Protein AF-A0A7J3MMM4-F1 (afdb_monomer_lite)

pLDDT: mean 94.41, std 4.92, range [58.69, 98.19]

Sequence (85 aa):
MAEAFESGSGSLVERLVNTLEAAEEAGGDLRGRQSAALLVVKTKPSGKPWKDIVCNLRIEDHPNPVEELKRLLRLHNAYQHAKKR

Foldseek 3Di:
DVCQLVPPDDDNQVSVLSVQVVCVVVPHDPVADFKDWDWDFAPDDPVDRVVGTPDTDIDRGDNCHSVVSVVVVVVVVVVVVVVVD

Structure (mmCIF, N/CA/C/O backbone):
data_AF-A0A7J3MMM4-F1
#
_entry.id   AF-A0A7J3MMM4-F1
#
loop_
_atom_site.group_PDB
_atom_site.id
_atom_site.type_symbol
_atom_site.label_atom_id
_atom_site.label_alt_id
_atom_site.label_comp_id
_atom_site.label_asym_id
_atom_site.label_entity_id
_atom_site.label_seq_id
_atom_site.pdbx_PDB_ins_code
_atom_site.Cartn_x
_atom_site.Cartn_y
_atom_site.Cartn_z
_atom_site.occupancy
_atom_site.B_iso_or_equiv
_atom_site.auth_seq_id
_atom_site.auth_comp_id
_atom_site.auth_asym_id
_atom_site.auth_atom_id
_atom_site.pdbx_PDB_model_num
ATOM 1 N N . MET A 1 1 ? -1.950 -2.992 -14.134 1.00 89.75 1 MET A N 1
ATOM 2 C CA . MET A 1 1 ? -2.545 -2.299 -12.963 1.00 89.75 1 MET A CA 1
ATOM 3 C C . MET A 1 1 ? -4.038 -2.593 -12.808 1.00 89.75 1 MET A C 1
ATOM 5 O O . MET A 1 1 ? -4.381 -3.261 -11.846 1.00 89.75 1 MET A O 1
ATOM 9 N N . ALA A 1 2 ? -4.918 -2.150 -13.720 1.00 94.19 2 ALA A N 1
ATOM 10 C CA . ALA A 1 2 ? -6.373 -2.353 -13.592 1.00 94.19 2 ALA A CA 1
ATOM 11 C C . ALA A 1 2 ? -6.766 -3.834 -13.415 1.00 94.19 2 ALA A C 1
ATOM 13 O O . ALA A 1 2 ? -7.410 -4.185 -12.434 1.00 94.19 2 ALA A O 1
ATOM 14 N N . GLU A 1 3 ? -6.260 -4.710 -14.284 1.00 95.62 3 GLU A N 1
ATOM 15 C CA . GLU A 1 3 ? -6.511 -6.155 -14.210 1.00 95.62 3 GLU A CA 1
ATOM 16 C C . GLU A 1 3 ? -6.088 -6.772 -12.866 1.00 95.62 3 GLU A C 1
ATOM 18 O O . GLU A 1 3 ? -6.841 -7.537 -12.268 1.00 95.62 3 GLU A O 1
ATOM 23 N N . ALA A 1 4 ? -4.914 -6.401 -12.341 1.00 95.56 4 ALA A N 1
ATOM 24 C CA . ALA A 1 4 ? -4.430 -6.881 -11.044 1.00 95.56 4 ALA A CA 1
ATOM 25 C C . ALA A 1 4 ? -5.324 -6.418 -9.877 1.00 95.56 4 ALA A C 1
ATOM 27 O O . ALA A 1 4 ? -5.499 -7.140 -8.896 1.00 95.56 4 ALA A O 1
ATOM 28 N N . PHE A 1 5 ? -5.924 -5.230 -9.986 1.00 95.56 5 PHE A N 1
ATOM 29 C CA . PHE A 1 5 ? -6.858 -4.726 -8.982 1.00 95.56 5 PHE A CA 1
ATOM 30 C C . PHE A 1 5 ? -8.216 -5.432 -9.027 1.00 95.56 5 PHE A C 1
ATOM 32 O O . PHE A 1 5 ? -8.807 -5.688 -7.971 1.00 95.56 5 PHE A O 1
ATOM 39 N N . GLU A 1 6 ? -8.711 -5.705 -10.236 1.00 96.75 6 GLU A N 1
ATOM 40 C CA . GLU A 1 6 ? -10.009 -6.336 -10.498 1.00 96.75 6 GLU A CA 1
ATOM 41 C C . GLU A 1 6 ? -9.999 -7.835 -10.190 1.00 96.75 6 GLU A C 1
ATOM 43 O O . GLU A 1 6 ? -10.950 -8.341 -9.598 1.00 96.75 6 GLU A O 1
ATOM 48 N N . SER A 1 7 ? -8.914 -8.532 -10.533 1.00 95.75 7 SER A N 1
ATOM 49 C CA . SER A 1 7 ? -8.746 -9.970 -10.270 1.00 95.75 7 SER A CA 1
ATOM 50 C C . SER A 1 7 ? -8.149 -10.280 -8.890 1.00 95.75 7 SER A C 1
ATOM 52 O O . SER A 1 7 ? -8.167 -11.429 -8.448 1.00 95.75 7 SER A O 1
ATOM 54 N N . GLY A 1 8 ? -7.629 -9.269 -8.185 1.00 92.81 8 GLY A N 1
ATOM 55 C CA . GLY A 1 8 ? -6.990 -9.434 -6.884 1.00 92.81 8 GLY A CA 1
ATOM 56 C C . GLY A 1 8 ? -7.955 -9.865 -5.774 1.00 92.81 8 GLY A C 1
ATOM 57 O O . GLY A 1 8 ? -9.059 -9.340 -5.627 1.00 92.81 8 GLY A O 1
ATOM 58 N N . SER A 1 9 ? -7.499 -10.777 -4.918 1.00 91.81 9 SER A N 1
ATOM 59 C CA . SER A 1 9 ? -8.225 -11.257 -3.735 1.00 91.81 9 SER A CA 1
ATOM 60 C C . SER A 1 9 ? -7.715 -10.632 -2.431 1.00 91.81 9 SER A C 1
ATOM 62 O O . SER A 1 9 ? -6.616 -10.083 -2.380 1.00 91.81 9 SER A O 1
ATOM 64 N N . GLY A 1 10 ? -8.485 -10.783 -1.350 1.00 92.75 10 GLY A N 1
ATOM 65 C CA . GLY A 1 10 ? -8.120 -10.308 -0.013 1.00 92.75 10 GLY A CA 1
ATOM 66 C C . GLY A 1 10 ? -8.759 -8.969 0.345 1.00 92.75 10 GLY A C 1
ATOM 67 O O . GLY A 1 10 ? -9.706 -8.506 -0.299 1.00 92.75 10 GLY A O 1
ATOM 68 N N . SER A 1 11 ? -8.265 -8.351 1.414 1.00 94.25 11 SER A N 1
ATOM 69 C CA . SER A 1 11 ? -8.717 -7.024 1.828 1.00 94.25 11 SER A CA 1
ATOM 70 C C . SER A 1 11 ? -8.386 -5.968 0.767 1.00 94.25 11 SER A C 1
ATOM 72 O O . SER A 1 11 ? -7.450 -6.118 -0.018 1.00 94.25 11 SER A O 1
ATOM 74 N N . LEU A 1 12 ? -9.122 -4.850 0.765 1.00 95.00 12 LEU A N 1
ATOM 75 C CA . LEU A 1 12 ? -8.842 -3.730 -0.145 1.00 95.00 12 LEU A CA 1
ATOM 76 C C . LEU A 1 12 ? -7.382 -3.255 -0.038 1.00 95.00 12 LEU A C 1
ATOM 78 O O . LEU A 1 12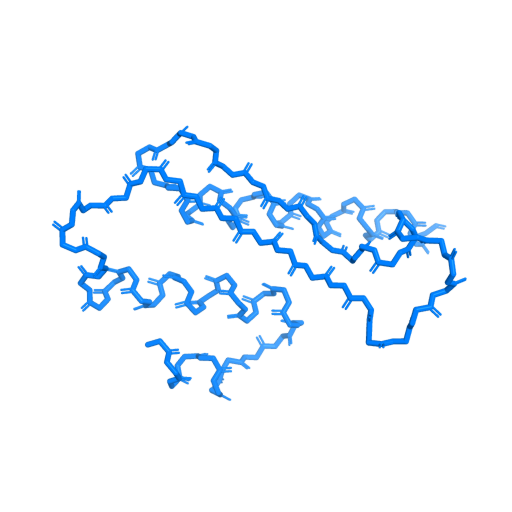 ? -6.763 -2.928 -1.044 1.00 95.00 12 LEU A O 1
ATOM 82 N N . VAL A 1 13 ? -6.831 -3.246 1.178 1.00 95.81 13 VAL A N 1
ATOM 83 C CA . VAL A 1 13 ? -5.459 -2.807 1.455 1.00 95.81 13 VAL A CA 1
ATOM 84 C C . VAL A 1 13 ? -4.440 -3.737 0.782 1.00 95.81 13 VAL A C 1
ATOM 86 O O . VAL A 1 13 ? -3.513 -3.259 0.138 1.00 95.81 13 VAL A O 1
ATOM 89 N N . GLU A 1 14 ? -4.639 -5.056 0.870 1.00 95.12 14 GLU A N 1
ATOM 90 C CA . GLU A 1 14 ? -3.777 -6.058 0.220 1.00 95.12 14 GLU A CA 1
ATOM 91 C C . GLU A 1 14 ? -3.877 -5.986 -1.303 1.00 95.12 14 GLU A C 1
ATOM 93 O O . GLU A 1 14 ? -2.856 -5.958 -1.986 1.00 95.12 14 GLU A O 1
ATOM 98 N N . ARG A 1 15 ? -5.099 -5.878 -1.836 1.00 96.81 15 ARG A N 1
ATOM 99 C CA . ARG A 1 15 ? -5.326 -5.729 -3.277 1.00 96.81 15 ARG A CA 1
ATOM 100 C C . ARG A 1 15 ? -4.614 -4.510 -3.852 1.00 96.81 15 ARG A C 1
ATOM 102 O O . ARG A 1 15 ? -4.006 -4.616 -4.912 1.00 96.81 15 ARG A O 1
ATOM 109 N N . LEU A 1 16 ? -4.674 -3.368 -3.165 1.00 97.19 16 LEU A N 1
ATOM 110 C CA . LEU A 1 16 ? -4.008 -2.140 -3.607 1.00 97.19 16 LEU A CA 1
ATOM 111 C C . LEU A 1 16 ? -2.483 -2.289 -3.622 1.00 97.19 16 LEU A C 1
ATOM 113 O O . LEU A 1 16 ? -1.856 -1.875 -4.590 1.00 97.19 16 LEU A O 1
ATOM 117 N N . VAL A 1 17 ? -1.884 -2.918 -2.606 1.00 96.56 17 VAL A N 1
ATOM 118 C CA . VAL A 1 17 ? -0.429 -3.156 -2.593 1.00 96.56 17 VAL A CA 1
ATOM 119 C C . VAL A 1 17 ? -0.009 -4.127 -3.695 1.00 96.56 17 VAL A C 1
ATOM 121 O O . VAL A 1 17 ? 0.911 -3.814 -4.444 1.00 96.56 17 VAL A O 1
ATOM 124 N N . ASN A 1 18 ? -0.719 -5.244 -3.871 1.00 95.75 18 ASN A N 1
ATOM 125 C CA . ASN A 1 18 ? -0.425 -6.198 -4.949 1.00 95.75 18 ASN A CA 1
ATOM 126 C C . ASN A 1 18 ? -0.595 -5.557 -6.340 1.00 95.75 18 ASN A C 1
ATOM 128 O O . ASN A 1 18 ? 0.131 -5.872 -7.278 1.00 95.75 18 ASN A O 1
ATOM 132 N N . THR A 1 19 ? -1.542 -4.623 -6.476 1.00 97.12 19 THR A N 1
ATOM 133 C CA . THR A 1 19 ? -1.738 -3.845 -7.708 1.00 97.12 19 THR A CA 1
ATOM 134 C C . THR A 1 19 ? -0.535 -2.956 -8.016 1.00 97.12 19 THR A C 1
ATOM 136 O O . THR A 1 19 ? -0.160 -2.836 -9.182 1.00 97.12 19 THR A O 1
ATOM 139 N N . LEU A 1 20 ? 0.054 -2.325 -6.993 1.00 96.12 20 LEU A N 1
ATOM 140 C CA . LEU A 1 20 ? 1.259 -1.508 -7.143 1.00 96.12 20 LEU A CA 1
ATOM 141 C C . LEU A 1 20 ? 2.461 -2.364 -7.551 1.00 96.12 20 LEU A C 1
ATOM 143 O O . LEU A 1 20 ? 3.176 -1.974 -8.466 1.00 96.12 20 LEU A O 1
ATOM 147 N N . GLU A 1 21 ? 2.638 -3.540 -6.943 1.00 95.19 21 GLU A N 1
ATOM 148 C CA . GLU A 1 21 ? 3.700 -4.483 -7.329 1.00 95.19 21 GLU A CA 1
ATOM 149 C C . GLU A 1 21 ? 3.560 -4.910 -8.792 1.00 95.19 21 GLU A C 1
ATOM 151 O O . GLU A 1 21 ? 4.493 -4.746 -9.572 1.00 95.19 21 GLU A O 1
ATOM 156 N N . ALA A 1 22 ? 2.368 -5.354 -9.202 1.00 96.06 22 ALA A N 1
ATOM 157 C CA . ALA A 1 22 ? 2.119 -5.764 -10.583 1.00 96.06 22 ALA A CA 1
ATOM 158 C C . ALA A 1 22 ? 2.297 -4.609 -11.587 1.00 96.06 22 ALA A C 1
ATOM 160 O O . ALA A 1 22 ? 2.669 -4.826 -12.738 1.00 96.06 22 ALA A O 1
ATOM 161 N N . ALA A 1 23 ? 2.003 -3.367 -11.187 1.00 94.88 23 ALA A N 1
ATOM 162 C CA . ALA A 1 23 ? 2.249 -2.196 -12.025 1.00 94.88 23 ALA A CA 1
ATOM 163 C C . ALA A 1 23 ? 3.749 -1.896 -12.168 1.00 94.88 23 ALA A C 1
ATOM 165 O O . ALA A 1 23 ? 4.190 -1.519 -13.253 1.00 94.88 23 ALA A O 1
ATOM 166 N N . GLU A 1 24 ? 4.524 -2.082 -11.100 1.00 94.31 24 GLU A N 1
ATOM 167 C CA . GLU A 1 24 ? 5.976 -1.928 -11.119 1.00 94.31 24 GLU A CA 1
ATOM 168 C C . GLU A 1 24 ? 6.645 -3.003 -11.991 1.00 94.31 24 GLU A C 1
ATOM 170 O O . GLU A 1 24 ? 7.478 -2.678 -12.835 1.00 94.31 24 GLU A O 1
ATOM 175 N N . GLU A 1 25 ? 6.213 -4.261 -11.872 1.00 93.38 25 GLU A N 1
ATOM 176 C CA . GLU A 1 25 ? 6.680 -5.383 -12.703 1.00 93.38 25 GLU A CA 1
ATOM 177 C C . GLU A 1 25 ? 6.350 -5.201 -14.191 1.00 93.38 25 GLU A C 1
ATOM 179 O O . GLU A 1 25 ? 7.131 -5.590 -15.057 1.00 93.38 25 GLU A O 1
ATOM 184 N N . ALA A 1 26 ? 5.220 -4.561 -14.502 1.00 95.44 26 ALA A N 1
ATOM 185 C CA . ALA A 1 26 ? 4.811 -4.250 -15.872 1.00 95.44 26 ALA A CA 1
ATOM 186 C C . ALA A 1 26 ? 5.604 -3.091 -16.517 1.00 95.44 26 ALA A C 1
ATOM 188 O O . ALA A 1 26 ? 5.290 -2.690 -17.638 1.00 95.44 26 ALA A O 1
ATOM 189 N N . GLY A 1 27 ? 6.609 -2.543 -15.826 1.00 93.25 27 GLY A N 1
ATOM 190 C CA . GLY A 1 27 ? 7.494 -1.488 -16.328 1.00 93.25 27 GLY A CA 1
ATOM 191 C C . GLY A 1 27 ? 7.509 -0.221 -15.473 1.00 93.25 27 GLY A C 1
ATOM 192 O O . GLY A 1 27 ? 8.410 0.597 -15.637 1.00 93.25 27 GLY A O 1
ATOM 193 N N . GLY A 1 28 ? 6.562 -0.075 -14.540 1.00 92.75 28 GLY A N 1
ATOM 194 C CA . GLY A 1 28 ? 6.546 1.012 -13.564 1.00 92.75 28 GLY A CA 1
ATOM 195 C C . GLY A 1 28 ? 6.504 2.418 -14.170 1.00 92.75 28 GLY A C 1
ATOM 196 O O . GLY A 1 28 ? 6.054 2.637 -15.295 1.00 92.75 28 GLY A O 1
ATOM 197 N N . ASP A 1 29 ? 6.946 3.400 -13.383 1.00 91.00 29 ASP A N 1
ATOM 198 C CA . ASP A 1 29 ? 7.138 4.771 -13.855 1.00 91.00 29 ASP A CA 1
ATOM 199 C C . ASP A 1 29 ? 8.504 4.891 -14.542 1.00 91.00 29 ASP A C 1
ATOM 201 O O . ASP A 1 29 ? 9.521 4.444 -14.010 1.00 91.00 29 ASP A O 1
ATOM 205 N N . LEU A 1 30 ? 8.540 5.547 -15.705 1.00 90.50 30 LEU A N 1
ATOM 206 C CA . LEU A 1 30 ? 9.759 5.751 -16.494 1.00 90.50 30 LEU A CA 1
ATOM 207 C C . LEU A 1 30 ? 10.876 6.459 -15.708 1.00 90.50 30 LEU A C 1
ATOM 209 O O . LEU A 1 30 ? 12.055 6.263 -15.989 1.00 90.50 30 LEU A O 1
ATOM 213 N N . ARG A 1 31 ? 10.518 7.291 -14.725 1.00 91.62 31 ARG A N 1
ATOM 214 C CA . ARG A 1 31 ? 11.470 8.018 -13.871 1.00 91.62 31 ARG A CA 1
ATOM 215 C C . ARG A 1 31 ? 12.121 7.122 -12.812 1.00 91.62 31 ARG A C 1
ATOM 217 O O . ARG A 1 31 ? 13.033 7.574 -12.125 1.00 91.62 31 ARG A O 1
ATOM 224 N N . GLY A 1 32 ? 11.650 5.885 -12.663 1.00 90.12 32 GLY A N 1
ATOM 225 C CA . GLY A 1 32 ? 11.992 4.989 -11.569 1.00 90.12 32 GLY A CA 1
ATOM 226 C C . GLY A 1 32 ? 11.052 5.146 -10.373 1.00 90.12 32 GLY A C 1
ATOM 227 O O . GLY A 1 32 ? 9.958 5.702 -10.468 1.00 90.12 32 GLY A O 1
ATOM 228 N N . ARG A 1 33 ? 11.487 4.631 -9.223 1.00 92.75 33 ARG A N 1
ATOM 229 C CA . ARG A 1 33 ? 10.717 4.600 -7.975 1.00 92.75 33 ARG A CA 1
ATOM 230 C C . ARG A 1 33 ? 11.546 5.176 -6.836 1.00 92.75 33 ARG A C 1
ATOM 232 O O . ARG A 1 33 ? 12.742 4.918 -6.750 1.00 92.75 33 ARG A O 1
ATOM 239 N N . GLN A 1 34 ? 10.895 5.934 -5.965 1.00 95.19 34 GLN A N 1
ATOM 240 C CA . GLN A 1 34 ? 11.540 6.523 -4.789 1.00 95.19 34 GLN A CA 1
ATOM 241 C C . GLN A 1 34 ? 10.620 6.503 -3.565 1.00 95.19 34 GLN A C 1
ATOM 243 O O . GLN A 1 34 ? 11.077 6.316 -2.444 1.00 95.19 34 GLN A O 1
ATOM 248 N N . SER A 1 35 ? 9.310 6.620 -3.779 1.00 96.56 35 SER A N 1
ATOM 249 C CA . SER A 1 35 ? 8.311 6.647 -2.716 1.00 96.56 35 SER A CA 1
ATOM 250 C C . SER A 1 35 ? 7.096 5.788 -3.058 1.00 96.56 35 SER A C 1
ATOM 252 O O . SER A 1 35 ? 6.854 5.439 -4.215 1.00 96.56 35 SER A O 1
ATOM 254 N N . ALA A 1 36 ? 6.334 5.423 -2.029 1.00 97.06 36 ALA A N 1
ATOM 255 C CA . ALA A 1 36 ? 5.055 4.735 -2.161 1.00 97.06 36 ALA A CA 1
ATOM 256 C C . ALA A 1 36 ? 4.168 5.068 -0.959 1.00 97.06 36 ALA A C 1
ATOM 258 O O . ALA A 1 36 ? 4.645 5.193 0.169 1.00 97.06 36 ALA A O 1
ATOM 259 N N . ALA A 1 37 ? 2.863 5.199 -1.178 1.00 97.44 37 ALA A N 1
ATOM 260 C CA . ALA A 1 37 ? 1.922 5.510 -0.113 1.00 97.44 37 ALA A CA 1
ATOM 261 C C . ALA A 1 37 ? 0.598 4.772 -0.299 1.00 97.44 37 ALA A C 1
ATOM 263 O O . ALA A 1 37 ? 0.156 4.519 -1.418 1.00 97.44 37 ALA A O 1
ATOM 264 N N . LEU A 1 38 ? -0.050 4.470 0.822 1.00 97.50 38 LEU A N 1
ATOM 265 C CA . LEU A 1 38 ? -1.355 3.837 0.875 1.00 97.50 38 LEU A CA 1
ATOM 266 C C . LEU A 1 38 ? -2.210 4.513 1.938 1.00 97.50 38 LEU A C 1
ATOM 268 O O . LEU A 1 38 ? -1.878 4.474 3.121 1.00 97.50 38 LEU A O 1
ATOM 272 N N . LEU A 1 39 ? -3.333 5.087 1.510 1.00 96.81 39 LEU A N 1
ATOM 273 C CA . LEU A 1 39 ? -4.354 5.649 2.383 1.00 96.81 39 LEU A CA 1
ATOM 274 C C . LEU A 1 39 ? -5.689 4.969 2.090 1.00 96.81 39 LEU A C 1
ATOM 276 O O . LEU A 1 39 ? -6.218 5.062 0.986 1.00 96.81 39 LEU A O 1
ATOM 280 N N . VAL A 1 40 ? -6.244 4.309 3.100 1.00 95.94 40 VAL A N 1
ATOM 281 C CA . VAL A 1 40 ? -7.572 3.700 3.045 1.00 95.94 40 VAL A CA 1
ATOM 282 C C . VAL A 1 40 ? -8.405 4.267 4.179 1.00 95.94 40 VAL A C 1
ATOM 284 O O . VAL A 1 40 ? -8.003 4.226 5.344 1.00 95.94 40 VAL A O 1
ATOM 287 N N . VAL A 1 41 ? -9.580 4.783 3.832 1.00 96.12 41 VAL A N 1
ATOM 288 C CA . VAL A 1 41 ? -10.530 5.396 4.763 1.00 96.12 41 VAL A CA 1
ATOM 289 C C . VAL A 1 41 ? -11.884 4.698 4.688 1.00 96.12 41 VAL A C 1
ATOM 291 O O . VAL A 1 41 ? -12.222 4.059 3.690 1.00 96.12 41 VAL A O 1
ATOM 294 N N . LYS A 1 42 ? -12.676 4.804 5.754 1.00 95.00 42 LYS A N 1
ATOM 295 C CA . LYS A 1 42 ? -14.057 4.309 5.767 1.00 95.00 42 LYS A CA 1
ATOM 296 C C . LYS A 1 42 ? -14.921 5.094 4.778 1.00 95.00 42 LYS A C 1
ATOM 298 O O . LYS A 1 42 ? -14.818 6.310 4.684 1.00 95.00 42 LYS A O 1
ATOM 303 N N . THR A 1 43 ? -15.840 4.398 4.111 1.00 94.88 43 THR A N 1
ATOM 304 C CA . THR A 1 43 ? -16.822 5.028 3.208 1.00 94.88 43 THR A CA 1
ATOM 305 C C . THR A 1 43 ? -17.842 5.901 3.950 1.00 94.88 43 THR A C 1
ATOM 307 O O . THR A 1 43 ? -18.249 6.940 3.442 1.00 94.88 43 THR A O 1
ATOM 310 N N . LYS A 1 44 ? -18.230 5.513 5.175 1.00 95.56 44 LYS A N 1
ATOM 311 C CA . LYS A 1 44 ? -19.111 6.307 6.042 1.00 95.56 44 LYS A CA 1
ATOM 312 C C . LYS A 1 44 ? -18.262 7.068 7.067 1.00 95.56 44 LYS A C 1
ATOM 314 O O . LYS A 1 44 ? -17.592 6.403 7.863 1.00 95.56 44 LYS A O 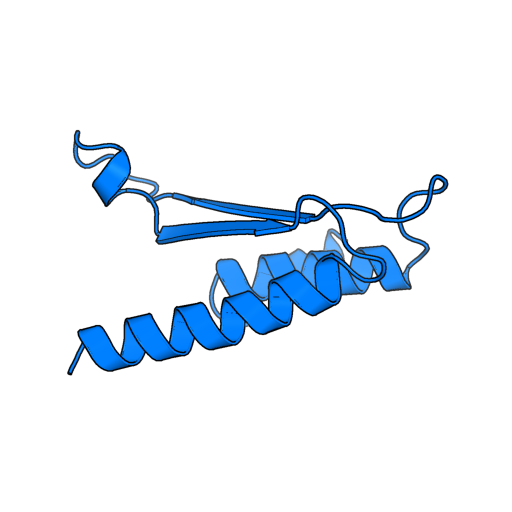1
ATOM 319 N N . PRO A 1 45 ? -18.289 8.411 7.077 1.00 93.19 45 PRO A N 1
ATOM 320 C CA . PRO A 1 45 ? -17.529 9.199 8.039 1.00 93.19 45 PRO A CA 1
ATOM 321 C C . PRO A 1 45 ? -18.117 9.050 9.445 1.00 93.19 45 PRO A C 1
ATOM 323 O O . PRO A 1 45 ? -19.334 9.041 9.625 1.00 93.19 45 PRO A O 1
ATOM 326 N N . SER A 1 46 ? -17.257 8.977 10.460 1.00 94.75 46 SER A N 1
ATOM 327 C CA . SER A 1 46 ? -17.669 8.970 11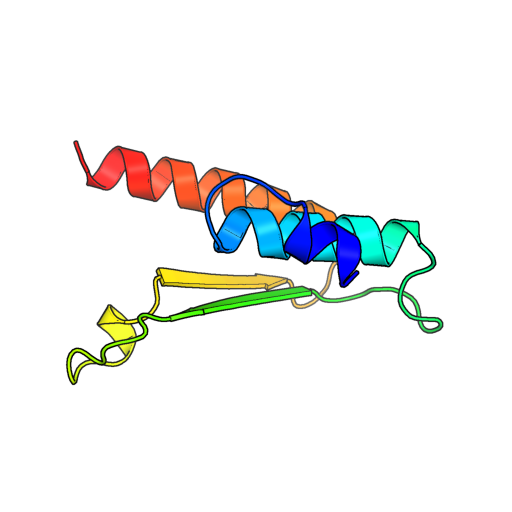.873 1.00 94.75 46 SER A CA 1
ATOM 328 C C . SER A 1 46 ? -17.775 10.372 12.483 1.00 94.75 46 SER A C 1
ATOM 330 O O . SER A 1 46 ? -18.070 10.510 13.670 1.00 94.75 46 SER A O 1
ATOM 332 N N . GLY A 1 47 ? -17.469 11.416 11.702 1.00 94.25 47 GLY A N 1
ATOM 333 C CA . GLY A 1 47 ? -17.314 12.793 12.185 1.00 94.25 47 GLY A CA 1
ATOM 334 C C . GLY A 1 47 ? -15.994 13.042 12.927 1.00 94.25 47 GLY A C 1
ATOM 335 O O . GLY A 1 47 ? -15.750 14.149 13.396 1.00 94.25 47 GLY A O 1
ATOM 336 N N . LYS A 1 48 ? -15.124 12.027 13.036 1.00 95.19 48 LYS A N 1
ATOM 337 C CA . LYS A 1 48 ? -13.789 12.113 13.645 1.00 95.19 48 LYS A CA 1
ATOM 338 C C . LYS A 1 48 ? -12.764 11.544 12.657 1.00 95.19 48 LYS A C 1
ATOM 340 O O . LYS A 1 48 ? -12.513 10.341 12.702 1.00 95.19 48 LYS A O 1
ATOM 345 N N . PRO A 1 49 ? -12.142 12.373 11.796 1.00 88.62 49 PRO A N 1
ATOM 346 C CA . PRO A 1 49 ? -11.317 11.901 10.676 1.00 88.62 49 PRO A CA 1
ATOM 347 C C . PRO A 1 49 ? -10.218 10.902 11.065 1.00 88.62 49 PRO A C 1
ATOM 349 O O . PRO A 1 49 ? -9.999 9.909 10.378 1.00 88.62 49 PRO A O 1
ATOM 352 N N . TRP A 1 50 ? -9.579 11.089 12.223 1.00 89.25 50 TRP A N 1
ATOM 353 C CA . TRP A 1 50 ? -8.537 10.183 12.722 1.00 89.25 50 TRP A CA 1
ATOM 354 C C . TRP A 1 50 ? -9.048 8.778 13.087 1.00 89.25 50 TRP A C 1
ATOM 356 O O . TRP A 1 50 ? -8.257 7.843 13.156 1.00 89.25 50 TRP A O 1
ATOM 366 N N . LYS A 1 51 ? -10.357 8.604 13.317 1.00 91.19 51 LYS A N 1
ATOM 367 C CA . LYS A 1 51 ? -10.995 7.295 13.553 1.00 91.19 51 LYS A CA 1
ATOM 368 C C . L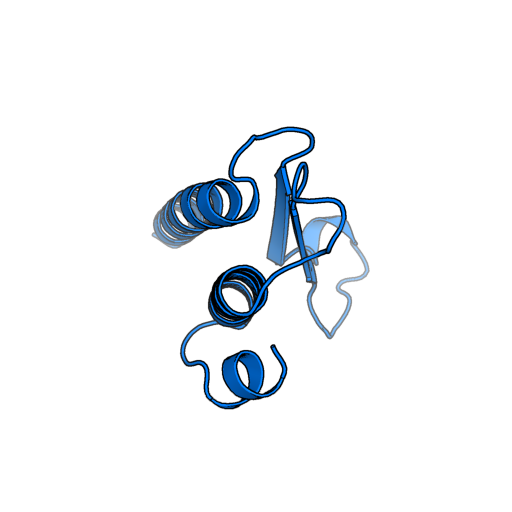YS A 1 51 ? -11.456 6.604 12.267 1.00 91.19 51 LYS A C 1
ATOM 370 O O . LYS A 1 51 ? -11.877 5.441 12.318 1.00 91.19 51 LYS A O 1
ATOM 375 N N . ASP A 1 52 ? -11.412 7.308 11.139 1.00 95.25 52 ASP A N 1
ATOM 376 C CA . ASP A 1 52 ? -11.883 6.808 9.847 1.00 95.25 52 ASP A CA 1
ATOM 377 C C . ASP A 1 52 ? -10.751 6.265 8.975 1.00 95.25 52 ASP A C 1
ATOM 379 O O . ASP A 1 52 ? -11.019 5.552 8.010 1.00 95.25 52 ASP A O 1
ATOM 383 N N . ILE A 1 53 ? -9.498 6.527 9.354 1.00 95.31 53 ILE A N 1
ATOM 384 C CA . ILE A 1 53 ? -8.309 5.955 8.721 1.00 95.31 53 ILE A CA 1
ATOM 385 C C . ILE A 1 53 ? -8.224 4.466 9.071 1.00 95.31 53 ILE A C 1
ATOM 387 O O . ILE A 1 53 ? -8.028 4.088 10.226 1.00 95.31 53 ILE A O 1
ATOM 391 N N . VAL A 1 54 ? -8.366 3.619 8.054 1.00 94.62 54 VAL A N 1
ATOM 392 C CA . VAL A 1 54 ? -8.190 2.164 8.148 1.00 94.62 54 VAL A CA 1
ATOM 393 C C . VAL A 1 54 ? -6.712 1.813 8.010 1.00 94.62 54 VAL A C 1
ATOM 395 O O . VAL A 1 54 ? -6.187 1.040 8.805 1.00 94.62 54 VAL A O 1
ATOM 398 N N . CYS A 1 55 ? -6.040 2.411 7.026 1.00 96.25 55 CYS A N 1
ATOM 399 C CA . CYS A 1 55 ? -4.617 2.231 6.766 1.00 96.25 55 CYS A CA 1
ATOM 400 C C . CYS A 1 55 ? -4.028 3.556 6.273 1.00 96.25 55 CYS A C 1
ATOM 402 O O . CYS A 1 55 ? -4.633 4.218 5.433 1.00 96.25 55 CYS A O 1
ATOM 404 N N . ASN A 1 56 ? -2.875 3.949 6.809 1.00 97.00 56 ASN A N 1
ATOM 405 C CA . ASN A 1 56 ? -2.084 5.076 6.325 1.00 97.00 56 ASN A CA 1
ATOM 406 C C . ASN A 1 56 ? -0.609 4.700 6.470 1.00 97.00 56 ASN A C 1
ATOM 408 O O . ASN A 1 56 ? -0.068 4.736 7.575 1.00 97.00 56 ASN A O 1
ATOM 412 N N . LEU A 1 57 ? -0.003 4.265 5.371 1.00 98.00 57 LEU A N 1
ATOM 413 C CA . LEU A 1 57 ? 1.397 3.861 5.299 1.00 98.00 57 LEU A CA 1
ATOM 414 C C . LEU A 1 57 ? 2.081 4.685 4.219 1.00 98.00 57 LEU A C 1
ATOM 416 O O . LEU A 1 57 ? 1.522 4.886 3.141 1.00 98.00 57 LEU A O 1
ATOM 420 N N . ARG A 1 58 ? 3.279 5.179 4.520 1.00 98.19 58 ARG A N 1
ATOM 421 C CA . ARG A 1 58 ? 4.036 6.066 3.639 1.00 98.19 58 ARG A CA 1
ATOM 422 C C . ARG A 1 58 ? 5.508 5.695 3.701 1.00 98.19 58 ARG A C 1
ATOM 424 O O . ARG A 1 58 ? 6.062 5.576 4.790 1.00 98.19 58 ARG A O 1
ATOM 431 N N . ILE A 1 59 ? 6.102 5.525 2.530 1.00 98.19 59 ILE A N 1
ATOM 432 C CA . ILE A 1 59 ? 7.533 5.387 2.303 1.00 98.19 59 ILE A CA 1
ATOM 433 C C . ILE A 1 59 ? 7.949 6.631 1.537 1.00 98.19 59 ILE A C 1
ATOM 435 O O . ILE A 1 59 ? 7.547 6.801 0.389 1.00 98.19 59 ILE A O 1
ATOM 439 N N . GLU A 1 60 ? 8.681 7.521 2.197 1.00 97.44 60 GLU A N 1
ATOM 440 C CA . GLU A 1 60 ? 9.058 8.810 1.609 1.00 97.44 60 GLU A CA 1
ATOM 441 C C . GLU A 1 60 ? 10.310 8.694 0.727 1.00 97.44 60 GLU A C 1
ATOM 443 O O . GLU A 1 60 ? 10.403 9.390 -0.279 1.00 97.44 60 GLU A O 1
ATOM 448 N N . ASP A 1 61 ? 11.240 7.796 1.072 1.00 97.12 61 ASP A N 1
ATOM 449 C CA . ASP A 1 61 ? 12.464 7.548 0.303 1.00 97.12 61 ASP A CA 1
ATOM 450 C C . ASP A 1 61 ? 12.964 6.112 0.532 1.00 97.12 61 ASP A C 1
ATOM 452 O O . ASP A 1 61 ? 13.300 5.732 1.657 1.00 97.12 61 ASP A O 1
ATOM 456 N N . HIS A 1 62 ? 12.952 5.281 -0.511 1.00 97.56 62 HIS A N 1
ATOM 457 C CA . HIS A 1 62 ? 13.472 3.911 -0.484 1.00 97.56 62 HIS A CA 1
ATOM 458 C C . HIS A 1 62 ? 13.766 3.416 -1.912 1.00 97.56 62 HIS A C 1
ATOM 460 O O . HIS A 1 62 ? 12.970 3.687 -2.812 1.00 97.56 62 HIS A O 1
ATOM 466 N N . PRO A 1 63 ? 14.835 2.624 -2.145 1.00 95.69 63 PRO A N 1
ATOM 467 C CA . PRO A 1 63 ? 15.130 2.068 -3.472 1.00 95.69 63 PRO A CA 1
ATOM 468 C C . PRO A 1 63 ? 14.052 1.099 -3.980 1.00 95.69 63 PRO A C 1
ATOM 470 O O . PRO A 1 63 ? 13.864 0.970 -5.185 1.00 95.69 63 PRO A O 1
ATOM 473 N N . ASN A 1 64 ? 13.325 0.434 -3.076 1.00 96.12 64 ASN A N 1
ATOM 474 C CA . ASN A 1 64 ? 12.222 -0.494 -3.375 1.00 96.12 64 ASN A CA 1
ATOM 475 C C . ASN A 1 64 ? 10.975 -0.110 -2.552 1.00 96.12 64 ASN A C 1
ATOM 477 O O . ASN A 1 64 ? 10.672 -0.768 -1.554 1.00 96.12 64 ASN A O 1
ATOM 481 N N . PRO A 1 65 ? 10.307 1.018 -2.838 1.00 97.50 65 PRO A N 1
ATOM 482 C CA . PRO A 1 65 ? 9.307 1.578 -1.937 1.00 97.50 65 PRO A CA 1
ATOM 483 C C . PRO A 1 65 ? 8.019 0.744 -1.885 1.00 97.50 65 PRO A C 1
ATOM 485 O O . PRO A 1 65 ? 7.392 0.675 -0.831 1.00 97.50 65 PRO A O 1
ATOM 488 N N . VAL A 1 66 ? 7.637 0.067 -2.974 1.00 96.88 66 VAL A N 1
ATOM 489 C CA . VAL A 1 66 ? 6.448 -0.802 -3.004 1.00 96.88 66 VAL A CA 1
ATOM 490 C C . VAL A 1 66 ? 6.670 -2.089 -2.203 1.00 96.88 66 VAL A C 1
ATOM 492 O O . VAL A 1 66 ? 5.810 -2.478 -1.409 1.00 96.88 66 VAL A O 1
ATOM 495 N N . GLU A 1 67 ? 7.842 -2.713 -2.333 1.00 97.00 67 GLU A N 1
ATOM 496 C CA . GLU A 1 67 ? 8.224 -3.876 -1.521 1.00 97.00 67 GLU A CA 1
ATOM 497 C C . GLU A 1 67 ? 8.207 -3.529 -0.022 1.00 97.00 67 GLU A C 1
ATOM 499 O O . GLU A 1 67 ? 7.643 -4.255 0.807 1.00 97.00 67 GLU A O 1
ATOM 504 N N . GLU A 1 68 ? 8.765 -2.370 0.329 1.00 98.06 68 GLU A N 1
ATOM 505 C CA . GLU A 1 68 ? 8.802 -1.893 1.707 1.00 98.06 68 GLU A CA 1
ATOM 506 C C . GLU A 1 68 ? 7.399 -1.545 2.234 1.00 98.06 68 GLU A C 1
ATOM 508 O O . GLU A 1 68 ? 7.042 -1.897 3.364 1.00 98.06 68 GLU A O 1
ATOM 513 N N . LEU A 1 69 ? 6.539 -0.962 1.393 1.00 98.00 69 LEU A N 1
ATOM 514 C CA . LEU A 1 69 ? 5.129 -0.739 1.709 1.00 98.00 69 LEU A CA 1
ATOM 515 C C . LEU A 1 69 ? 4.411 -2.061 2.036 1.00 98.00 69 LEU A C 1
ATOM 517 O O . LEU A 1 69 ? 3.645 -2.125 3.003 1.00 98.00 69 LEU A O 1
ATOM 521 N N . LYS A 1 70 ? 4.695 -3.142 1.298 1.00 97.06 70 LYS A N 1
ATOM 522 C CA . LYS A 1 70 ? 4.149 -4.481 1.578 1.00 97.06 70 LYS A CA 1
ATOM 523 C C . LYS A 1 70 ? 4.664 -5.062 2.890 1.00 97.06 70 LYS A C 1
ATOM 525 O O . LYS A 1 70 ? 3.896 -5.684 3.631 1.00 97.06 70 LYS A O 1
ATOM 530 N N . ARG A 1 71 ? 5.940 -4.845 3.225 1.00 97.94 71 ARG A N 1
ATOM 531 C CA . ARG A 1 71 ? 6.500 -5.232 4.530 1.00 97.94 71 ARG A CA 1
ATOM 532 C C . ARG A 1 71 ? 5.782 -4.513 5.674 1.00 97.94 71 ARG A C 1
ATOM 534 O O . ARG A 1 71 ? 5.372 -5.172 6.634 1.00 97.94 71 ARG A O 1
ATOM 541 N N . LEU A 1 72 ? 5.571 -3.199 5.556 1.00 97.94 72 LEU A N 1
ATOM 542 C CA . LEU A 1 72 ? 4.826 -2.419 6.547 1.00 97.94 72 LEU A CA 1
ATOM 543 C C . LEU A 1 72 ? 3.359 -2.841 6.643 1.00 97.94 72 LEU A C 1
ATOM 545 O O . LEU A 1 72 ? 2.819 -2.880 7.747 1.00 97.94 72 LEU A O 1
ATOM 549 N N . LEU A 1 73 ? 2.724 -3.218 5.530 1.00 97.12 73 LEU A N 1
ATOM 550 C CA . LEU A 1 73 ? 1.358 -3.738 5.550 1.00 97.12 73 LEU A CA 1
ATOM 551 C C . LEU A 1 73 ? 1.250 -5.031 6.371 1.00 97.12 73 LEU A C 1
ATOM 553 O O . LEU A 1 73 ? 0.335 -5.164 7.185 1.00 97.12 73 LEU A O 1
ATOM 557 N N . ARG A 1 74 ? 2.203 -5.963 6.230 1.00 96.69 74 ARG A N 1
ATOM 558 C CA . ARG A 1 74 ? 2.231 -7.185 7.056 1.00 96.69 74 ARG A CA 1
ATOM 559 C C . 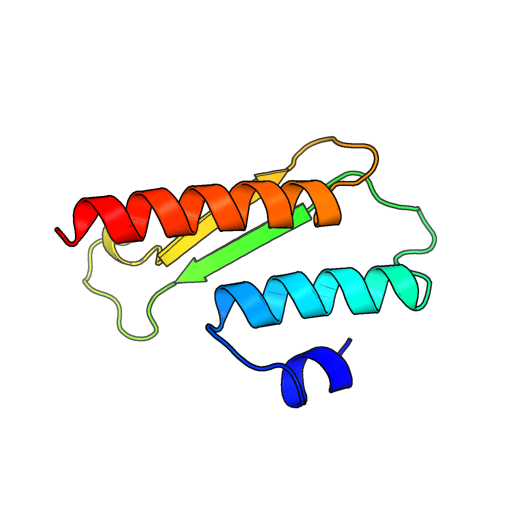ARG A 1 74 ? 2.308 -6.857 8.550 1.00 96.69 74 ARG A C 1
ATOM 561 O O . ARG A 1 74 ? 1.558 -7.431 9.339 1.00 96.69 74 ARG A O 1
ATOM 568 N N . LEU A 1 75 ? 3.163 -5.905 8.932 1.00 97.00 75 LEU A N 1
ATOM 569 C CA . LEU A 1 75 ? 3.272 -5.443 10.320 1.00 97.00 75 LEU A CA 1
ATOM 570 C C . LEU A 1 75 ? 1.983 -4.769 10.797 1.00 97.00 75 LEU A C 1
ATOM 572 O O . LEU A 1 75 ? 1.481 -5.101 11.870 1.00 97.00 75 LEU A O 1
ATOM 576 N N . HIS A 1 76 ? 1.417 -3.870 9.990 1.00 95.38 76 HIS A N 1
ATOM 577 C CA . HIS A 1 76 ? 0.144 -3.220 10.278 1.00 95.38 76 HIS A CA 1
ATOM 578 C C . HIS A 1 76 ? -0.942 -4.262 10.573 1.00 95.38 76 HIS A C 1
ATOM 580 O O . HIS A 1 76 ? -1.578 -4.206 11.625 1.00 95.38 76 HIS A O 1
ATOM 586 N N . ASN A 1 77 ? -1.100 -5.260 9.701 1.00 94.12 77 ASN A N 1
ATOM 587 C CA . ASN A 1 77 ? -2.092 -6.321 9.863 1.00 94.12 77 ASN A CA 1
ATOM 588 C C . ASN A 1 77 ? -1.859 -7.149 11.135 1.00 94.12 77 ASN A C 1
ATOM 590 O O . ASN A 1 77 ? -2.821 -7.445 11.847 1.00 94.12 77 ASN A O 1
ATOM 594 N N . ALA A 1 78 ? -0.604 -7.464 11.471 1.00 95.19 78 ALA A N 1
ATOM 595 C CA . ALA A 1 78 ? -0.264 -8.168 12.707 1.00 95.19 78 ALA A CA 1
ATOM 596 C C . ALA A 1 78 ? -0.683 -7.374 13.960 1.00 95.19 78 ALA A C 1
ATOM 598 O O . ALA A 1 78 ? -1.346 -7.922 14.843 1.00 95.19 78 ALA A O 1
ATOM 599 N N . TYR A 1 79 ? -0.389 -6.070 14.013 1.00 94.44 79 TYR A N 1
ATOM 600 C CA . TYR A 1 79 ? -0.824 -5.207 15.119 1.00 94.44 79 TYR A CA 1
ATOM 601 C C . TYR A 1 79 ? -2.348 -5.088 15.203 1.00 94.44 79 TYR A C 1
ATOM 603 O O . TYR A 1 79 ? -2.905 -5.104 16.302 1.00 94.44 79 TYR A O 1
ATOM 611 N N . GLN A 1 80 ? -3.041 -4.987 14.066 1.00 91.62 80 GLN A N 1
ATOM 612 C CA . GLN A 1 80 ? -4.505 -4.939 14.061 1.00 91.62 80 GLN A CA 1
ATOM 613 C C . GLN A 1 80 ? -5.131 -6.259 14.510 1.00 91.62 80 GLN A C 1
ATOM 615 O O . GLN A 1 80 ? -6.175 -6.245 15.157 1.00 91.62 80 GLN A O 1
ATOM 620 N N . HIS A 1 81 ? -4.512 -7.397 14.189 1.00 92.06 81 HIS A N 1
ATOM 621 C CA . HIS A 1 81 ? -4.960 -8.694 14.684 1.00 92.06 81 HIS A CA 1
ATOM 622 C C . HIS A 1 81 ? -4.749 -8.814 16.199 1.00 92.06 81 HIS A C 1
ATOM 624 O O . HIS A 1 81 ? -5.660 -9.238 16.903 1.00 92.06 81 HIS A O 1
ATOM 630 N N . ALA A 1 82 ? -3.592 -8.379 16.712 1.00 93.69 82 ALA A N 1
ATOM 631 C CA . ALA A 1 82 ? -3.294 -8.394 18.143 1.00 93.69 82 ALA A CA 1
ATOM 632 C C . ALA A 1 82 ? -4.252 -7.508 18.960 1.00 93.69 82 ALA A C 1
ATOM 634 O O . ALA A 1 82 ? -4.708 -7.931 20.011 1.00 93.69 82 ALA A O 1
ATOM 635 N N . LYS A 1 83 ? -4.621 -6.321 18.456 1.00 87.69 83 LYS A N 1
ATOM 636 C CA . LYS A 1 83 ? -5.582 -5.408 19.113 1.00 87.69 83 LYS A CA 1
ATOM 637 C C . LYS A 1 83 ? -7.017 -5.938 19.202 1.00 87.69 83 LYS A C 1
ATOM 639 O O . LYS A 1 83 ? -7.820 -5.365 19.930 1.00 87.69 83 LYS A O 1
ATOM 644 N N . LYS A 1 84 ? -7.373 -6.936 18.388 1.00 77.81 84 LYS A N 1
ATOM 645 C CA . LYS A 1 84 ? -8.717 -7.536 18.357 1.00 77.81 84 LYS A CA 1
ATOM 646 C C . LYS A 1 84 ? -8.867 -8.716 19.323 1.00 77.81 84 LYS A C 1
ATOM 648 O O . LYS A 1 84 ? -9.978 -9.228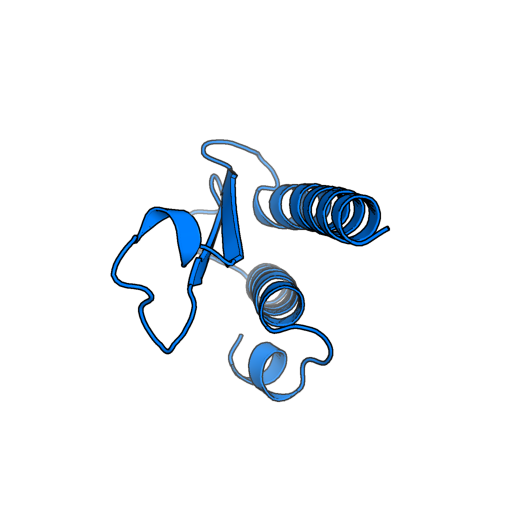 19.440 1.00 77.81 84 LYS A O 1
ATOM 653 N N . ARG A 1 85 ? -7.771 -9.166 19.937 1.00 58.69 85 ARG A N 1
ATOM 654 C CA . ARG A 1 85 ? -7.758 -10.159 21.016 1.00 58.69 85 ARG A CA 1
ATOM 655 C C . ARG A 1 85 ? -7.853 -9.446 22.356 1.00 58.69 85 ARG A C 1
ATOM 657 O O . ARG A 1 85 ? -8.489 -10.032 23.252 1.00 58.69 85 ARG A O 1
#

Secondary structure (DSSP, 8-state):
-HHHHHH--S-HHHHHHHHHHHHHHTT--TT----EEEEEE-SS--S-GGGTEEEEEEESS-SSHHHHHHHHHHHHHHHHHHTT-

Radius of gyration: 14.03 Å; chains: 1; bounding box: 34×24×38 Å